Protein AF-A0A914WPI0-F1 (afdb_monomer_lite)

Sequence (77 aa):
MNGMNFCTTSSCVAEKFTSSGLVPDVISRPPTEILRLEFGSKAVQLGNVFLPTEAADAPTTISWSTKPNELYTVAFS

Structure (mmCIF, N/CA/C/O backbone):
data_AF-A0A914WPI0-F1
#
_entry.id   AF-A0A914WPI0-F1
#
loop_
_atom_site.group_PDB
_atom_site.id
_atom_site.type_symbol
_atom_site.label_atom_id
_atom_site.label_alt_id
_atom_site.label_comp_id
_atom_site.label_asym_id
_atom_site.label_entity_id
_atom_site.label_seq_id
_atom_site.pdbx_PDB_ins_code
_atom_site.Cartn_x
_atom_site.Cartn_y
_atom_site.Cartn_z
_atom_site.occupancy
_atom_site.B_iso_or_equiv
_atom_site.auth_seq_id
_atom_site.auth_comp_id
_atom_site.auth_asym_id
_atom_site.auth_atom_id
_atom_site.pdbx_PDB_model_num
ATOM 1 N N . MET A 1 1 ? 21.238 9.051 17.202 1.00 35.31 1 MET A N 1
ATOM 2 C CA . MET A 1 1 ? 20.042 9.256 16.356 1.00 35.31 1 MET A CA 1
ATOM 3 C C . MET A 1 1 ? 19.918 8.030 15.460 1.00 35.31 1 MET A C 1
ATOM 5 O O . MET A 1 1 ? 20.655 7.933 14.492 1.00 35.31 1 MET A O 1
ATOM 9 N N . ASN A 1 2 ? 19.106 7.040 15.844 1.00 39.84 2 ASN A N 1
ATOM 10 C CA . ASN A 1 2 ? 18.920 5.822 15.046 1.00 39.84 2 ASN A CA 1
ATOM 11 C C . ASN A 1 2 ? 17.948 6.140 13.907 1.00 39.84 2 ASN A C 1
ATOM 13 O O . ASN A 1 2 ? 16.736 6.155 14.109 1.00 39.84 2 ASN A O 1
ATOM 17 N N . GLY A 1 3 ? 18.498 6.476 12.740 1.00 39.12 3 GLY A N 1
ATOM 18 C CA . GLY A 1 3 ? 17.733 6.666 11.515 1.00 39.12 3 GLY A CA 1
ATOM 19 C C . GLY A 1 3 ? 17.096 5.343 11.116 1.00 39.12 3 GLY A C 1
ATOM 20 O O . GLY A 1 3 ? 17.781 4.434 10.657 1.00 39.12 3 GLY A O 1
ATOM 21 N N . MET A 1 4 ? 15.792 5.216 11.342 1.00 49.12 4 MET A N 1
ATOM 22 C CA . MET A 1 4 ? 15.013 4.115 10.795 1.00 49.12 4 MET A CA 1
ATOM 23 C C . MET A 1 4 ? 15.078 4.231 9.269 1.00 49.12 4 MET A C 1
ATOM 25 O O . MET A 1 4 ? 14.611 5.213 8.694 1.00 49.12 4 MET A O 1
ATOM 29 N N . ASN A 1 5 ? 15.734 3.265 8.626 1.00 51.44 5 ASN A N 1
ATOM 30 C CA . ASN A 1 5 ? 15.864 3.193 7.177 1.00 51.44 5 ASN A CA 1
ATOM 31 C C . ASN A 1 5 ? 14.490 2.900 6.569 1.00 51.44 5 ASN A C 1
ATOM 33 O O . ASN A 1 5 ? 14.070 1.746 6.476 1.00 51.44 5 ASN A O 1
ATOM 37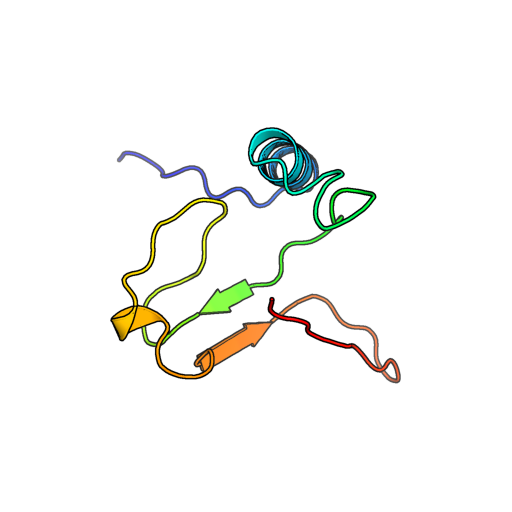 N N . PHE A 1 6 ? 13.779 3.951 6.169 1.00 57.78 6 PHE A N 1
ATOM 38 C CA . PHE A 1 6 ? 12.587 3.807 5.350 1.00 57.78 6 PHE A CA 1
ATOM 39 C C . PHE A 1 6 ? 13.012 3.333 3.964 1.00 57.78 6 PHE A C 1
ATOM 41 O O . PHE A 1 6 ? 13.844 3.945 3.296 1.00 57.78 6 PHE A O 1
ATOM 48 N N . CYS A 1 7 ? 12.447 2.208 3.550 1.00 60.81 7 CYS A N 1
ATOM 49 C CA . CYS A 1 7 ? 12.619 1.660 2.221 1.00 60.81 7 CYS A CA 1
ATOM 50 C C . CYS A 1 7 ? 11.983 2.633 1.218 1.00 60.81 7 CYS A C 1
ATOM 52 O O . CYS A 1 7 ? 10.763 2.719 1.154 1.00 60.81 7 CYS A O 1
ATOM 54 N N . THR A 1 8 ? 12.781 3.430 0.508 1.00 65.44 8 THR A N 1
ATOM 55 C CA . THR A 1 8 ? 12.293 4.429 -0.469 1.00 65.44 8 THR A CA 1
ATOM 56 C C . THR A 1 8 ? 12.761 4.146 -1.894 1.00 65.44 8 THR A C 1
ATOM 58 O O . THR A 1 8 ? 12.364 4.844 -2.823 1.00 65.44 8 THR A O 1
ATOM 61 N N . THR A 1 9 ? 13.594 3.120 -2.080 1.00 68.38 9 THR A N 1
ATOM 62 C CA . THR A 1 9 ? 14.192 2.744 -3.364 1.00 68.38 9 THR A CA 1
ATOM 63 C C . THR A 1 9 ? 13.590 1.445 -3.897 1.00 68.38 9 THR A C 1
ATOM 65 O O . THR A 1 9 ? 13.248 0.541 -3.134 1.00 68.38 9 THR A O 1
ATOM 68 N N . SER A 1 10 ? 13.495 1.326 -5.223 1.00 73.81 10 SER A N 1
ATOM 69 C CA . SER A 1 10 ? 12.890 0.173 -5.908 1.00 73.81 10 SER A CA 1
ATOM 70 C C . SER A 1 10 ? 13.547 -1.170 -5.562 1.00 73.81 10 SER A C 1
ATOM 72 O O . SER A 1 10 ? 12.856 -2.181 -5.453 1.00 73.81 10 SER A O 1
ATOM 74 N N . SER A 1 11 ? 14.864 -1.193 -5.330 1.00 76.50 11 SER A N 1
ATOM 75 C CA . SER A 1 11 ? 15.596 -2.408 -4.949 1.00 76.50 11 SER A CA 1
ATOM 76 C C . SER A 1 11 ? 15.168 -2.946 -3.584 1.00 76.50 11 SER A C 1
ATOM 78 O O . SER A 1 11 ? 14.928 -4.141 -3.440 1.00 76.50 11 SER A O 1
ATOM 80 N N . CYS A 1 12 ? 15.004 -2.062 -2.601 1.00 83.38 12 CYS A N 1
ATOM 81 C CA . CYS A 1 12 ? 14.567 -2.444 -1.265 1.00 83.38 12 CYS A 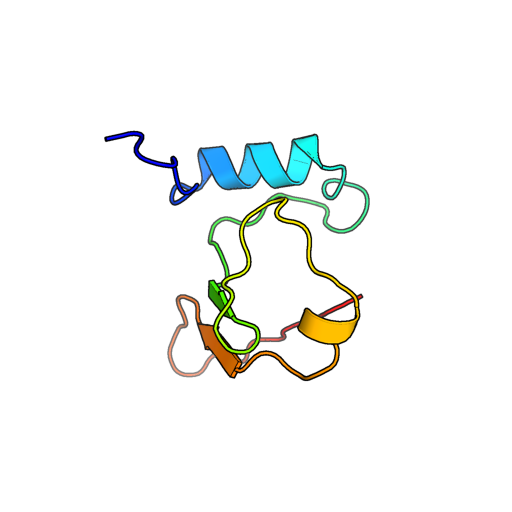CA 1
ATOM 82 C C . CYS A 1 12 ? 13.093 -2.901 -1.263 1.00 83.38 12 CYS A C 1
ATOM 84 O O . CYS A 1 12 ? 12.734 -3.850 -0.566 1.00 83.38 12 CYS A O 1
ATOM 86 N N . VAL A 1 13 ? 12.235 -2.273 -2.077 1.00 85.88 13 VAL A N 1
ATOM 87 C CA . VAL A 1 13 ? 10.827 -2.682 -2.231 1.00 85.88 13 VAL A CA 1
ATOM 88 C C . VAL A 1 13 ? 10.742 -4.096 -2.782 1.00 85.88 13 VAL A C 1
ATOM 90 O O . VAL A 1 13 ? 10.045 -4.939 -2.220 1.00 85.88 13 VAL A O 1
ATOM 93 N N . ALA A 1 14 ? 11.491 -4.370 -3.850 1.00 88.50 14 ALA A N 1
ATOM 94 C CA . ALA A 1 14 ? 11.519 -5.687 -4.460 1.00 88.50 14 ALA A CA 1
ATOM 95 C C . ALA A 1 14 ? 11.975 -6.768 -3.474 1.00 88.50 14 ALA A C 1
ATOM 97 O O . ALA A 1 14 ? 11.349 -7.829 -3.399 1.00 88.50 14 ALA A O 1
ATOM 98 N N . GLU A 1 15 ? 13.005 -6.478 -2.676 1.00 88.88 15 GLU A N 1
ATOM 99 C CA . GLU A 1 15 ? 13.473 -7.376 -1.623 1.00 88.88 15 GLU A CA 1
ATOM 100 C C . GLU A 1 15 ? 12.373 -7.648 -0.594 1.00 88.88 15 GLU A C 1
ATOM 102 O O . GLU A 1 15 ? 12.080 -8.809 -0.324 1.00 88.88 15 GLU A O 1
ATOM 107 N N . LYS A 1 16 ? 11.697 -6.608 -0.087 1.00 89.62 16 LYS A N 1
ATOM 108 C CA . LYS A 1 16 ? 10.646 -6.762 0.931 1.00 89.62 16 LYS A CA 1
ATOM 109 C C . LYS A 1 16 ? 9.442 -7.557 0.441 1.00 89.62 16 LYS A C 1
ATOM 111 O O . LYS A 1 16 ? 8.939 -8.403 1.180 1.00 89.62 16 LYS A O 1
ATOM 116 N N . PHE A 1 17 ? 8.984 -7.317 -0.783 1.00 91.00 17 PHE A N 1
ATOM 117 C CA . PHE A 1 17 ? 7.864 -8.068 -1.354 1.00 91.00 17 PHE A CA 1
ATOM 118 C C . PHE A 1 17 ? 8.233 -9.537 -1.593 1.00 91.00 17 PHE A C 1
ATOM 120 O O . PHE A 1 17 ? 7.425 -10.421 -1.318 1.00 91.00 17 PHE A O 1
ATOM 127 N N . THR A 1 18 ? 9.467 -9.806 -2.023 1.00 91.62 18 THR A N 1
ATOM 128 C CA . THR A 1 18 ? 9.952 -11.177 -2.237 1.00 91.62 18 THR A CA 1
ATOM 129 C C . THR A 1 18 ? 10.171 -11.906 -0.910 1.00 91.62 18 THR A C 1
ATOM 131 O O . THR A 1 18 ? 9.691 -13.020 -0.730 1.00 91.62 18 THR A O 1
ATOM 134 N N . SER A 1 19 ? 10.831 -11.273 0.066 1.00 91.88 19 SER A N 1
ATOM 135 C CA . SER A 1 19 ? 11.116 -11.882 1.373 1.00 91.88 19 SER A CA 1
ATOM 136 C C . SER A 1 19 ? 9.858 -12.155 2.196 1.00 91.88 19 SER A C 1
ATOM 138 O O . SER A 1 19 ? 9.871 -13.028 3.056 1.00 91.88 19 SER A O 1
ATOM 140 N N . SER A 1 20 ? 8.787 -11.390 1.960 1.00 90.00 20 SER A N 1
ATOM 141 C CA . SER A 1 20 ? 7.499 -11.563 2.646 1.00 90.00 20 SER A CA 1
ATOM 142 C C . SER A 1 20 ? 6.597 -12.601 1.968 1.00 90.00 20 SER A C 1
ATOM 144 O O . SER A 1 20 ? 5.463 -12.775 2.397 1.00 90.00 20 SER A O 1
ATOM 146 N N . GLY A 1 21 ? 7.065 -13.250 0.894 1.00 91.19 21 GLY A N 1
ATOM 147 C CA . GLY A 1 21 ? 6.308 -14.255 0.138 1.00 91.19 21 GLY A CA 1
ATOM 148 C C . GLY A 1 21 ? 5.223 -13.687 -0.782 1.00 91.19 21 GLY A C 1
ATOM 149 O O . GLY A 1 21 ? 4.599 -14.434 -1.519 1.00 91.19 21 GLY A O 1
ATOM 150 N N . LEU A 1 22 ? 5.024 -12.363 -0.818 1.00 91.44 22 LEU A N 1
ATOM 151 C CA . LEU A 1 22 ? 4.015 -11.730 -1.683 1.00 91.44 22 LEU A CA 1
ATOM 152 C C . LEU A 1 22 ? 4.293 -11.971 -3.172 1.00 91.44 22 LEU A C 1
ATOM 154 O O . LEU A 1 22 ? 3.365 -11.985 -3.981 1.00 91.44 22 LEU A O 1
ATOM 158 N N . VAL A 1 23 ? 5.568 -12.158 -3.522 1.00 93.56 23 VAL A N 1
ATOM 159 C CA . VAL A 1 23 ? 6.000 -12.666 -4.825 1.00 93.56 23 VAL A CA 1
ATOM 160 C C . VAL A 1 23 ? 6.462 -14.116 -4.633 1.00 93.56 23 VAL A C 1
ATOM 162 O O . VAL A 1 23 ? 7.433 -14.315 -3.901 1.00 93.56 23 VAL A O 1
ATOM 165 N N . PRO A 1 24 ? 5.851 -15.124 -5.288 1.00 94.38 24 PRO A N 1
ATOM 166 C CA . PRO A 1 24 ? 4.827 -15.038 -6.336 1.00 94.38 24 PRO A CA 1
ATOM 167 C C . PRO A 1 24 ? 3.371 -15.132 -5.839 1.00 94.38 24 PRO A C 1
ATOM 169 O O . PRO A 1 24 ? 2.470 -15.105 -6.676 1.00 94.38 24 PRO A O 1
ATOM 172 N N . ASP A 1 25 ? 3.134 -15.285 -4.532 1.00 95.25 25 ASP A N 1
ATOM 173 C CA . ASP A 1 25 ? 1.843 -15.765 -4.010 1.00 95.25 25 ASP A CA 1
ATOM 174 C C . ASP A 1 25 ? 0.663 -14.824 -4.299 1.00 95.25 25 ASP A C 1
ATOM 176 O O . ASP A 1 25 ? -0.441 -15.290 -4.577 1.00 95.25 25 ASP A O 1
ATOM 180 N N . VAL A 1 26 ? 0.887 -13.506 -4.254 1.00 93.44 26 VAL A N 1
ATOM 181 C CA . VAL A 1 26 ? -0.152 -12.483 -4.485 1.00 93.44 26 VAL A CA 1
ATOM 182 C C . VAL A 1 26 ? 0.069 -11.758 -5.810 1.00 93.44 26 VAL A C 1
ATOM 184 O O . VAL A 1 26 ? -0.881 -11.487 -6.544 1.00 93.44 26 VAL A O 1
ATOM 187 N N . ILE A 1 27 ? 1.325 -11.435 -6.134 1.00 91.69 27 ILE A N 1
ATOM 188 C CA . ILE A 1 27 ? 1.702 -10.744 -7.372 1.00 91.69 27 ILE A CA 1
ATOM 189 C C . ILE A 1 27 ? 2.881 -11.445 -8.045 1.00 91.69 27 ILE A C 1
ATOM 191 O O . ILE A 1 27 ? 3.828 -11.889 -7.403 1.00 91.69 27 ILE A O 1
ATOM 195 N N . SER A 1 28 ? 2.879 -11.485 -9.376 1.00 94.56 28 SER A N 1
ATOM 196 C CA . SER A 1 28 ? 3.907 -12.202 -10.142 1.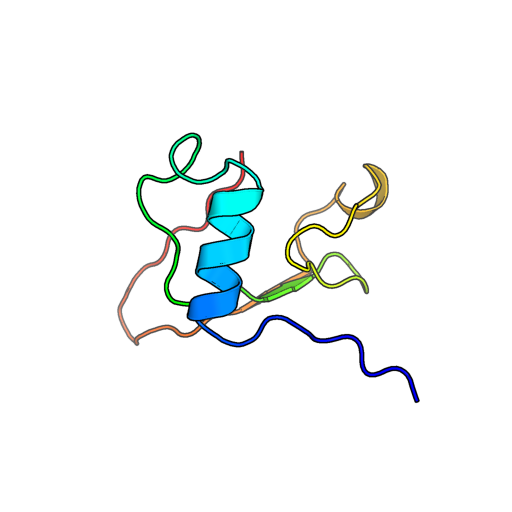00 94.56 28 SER A CA 1
ATOM 197 C C . SER A 1 28 ? 5.270 -11.504 -10.173 1.00 94.56 28 SER A C 1
ATOM 199 O O . SER A 1 28 ? 6.276 -12.122 -10.518 1.00 94.56 28 SER A O 1
ATOM 201 N N . ARG A 1 29 ? 5.315 -10.190 -9.918 1.00 92.56 29 ARG A N 1
ATOM 202 C CA . ARG A 1 29 ? 6.529 -9.364 -9.993 1.00 92.56 29 ARG A CA 1
ATOM 203 C C . ARG A 1 29 ? 6.483 -8.267 -8.930 1.00 92.56 29 ARG A C 1
ATOM 205 O O . ARG A 1 29 ? 5.400 -7.740 -8.679 1.00 92.56 29 ARG A O 1
ATOM 212 N N . PRO A 1 30 ? 7.633 -7.883 -8.351 1.00 90.44 30 PRO A N 1
ATOM 213 C CA . PRO A 1 30 ? 7.678 -6.793 -7.390 1.00 90.44 30 PRO A CA 1
ATOM 214 C C . PRO A 1 30 ? 7.296 -5.453 -8.043 1.00 90.44 30 PRO A C 1
ATOM 216 O O . PRO A 1 30 ? 7.612 -5.234 -9.219 1.00 90.44 30 PRO A O 1
ATOM 219 N N . PRO A 1 31 ? 6.650 -4.545 -7.294 1.00 89.00 31 PRO A N 1
ATOM 220 C CA . PRO A 1 31 ? 6.306 -3.222 -7.792 1.00 89.00 31 PRO A CA 1
ATOM 221 C C . PRO A 1 31 ? 7.550 -2.336 -7.940 1.00 89.00 31 PRO A C 1
ATOM 223 O O . PRO A 1 31 ? 8.548 -2.500 -7.237 1.00 89.00 31 PRO A O 1
ATOM 226 N N . THR A 1 32 ? 7.482 -1.371 -8.858 1.00 85.50 32 THR A N 1
ATOM 227 C CA . THR A 1 32 ? 8.559 -0.395 -9.095 1.00 85.50 32 THR A CA 1
ATOM 228 C C . THR A 1 32 ? 8.488 0.813 -8.167 1.00 85.50 32 THR A C 1
ATOM 230 O O . THR A 1 32 ? 9.502 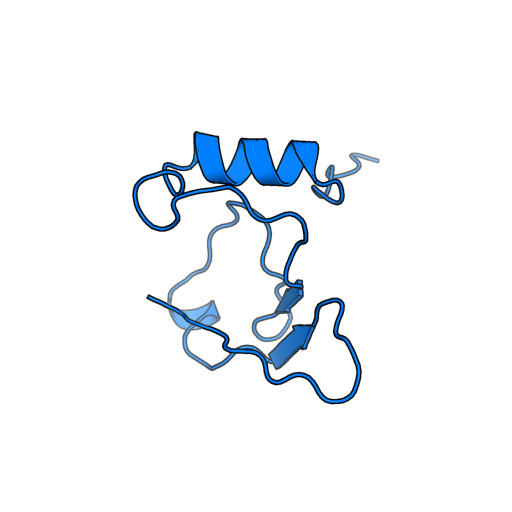1.474 -7.953 1.00 85.50 32 THR A O 1
ATOM 233 N N . GLU A 1 33 ? 7.306 1.096 -7.616 1.00 83.94 33 GLU A N 1
ATOM 234 C CA . GLU A 1 33 ? 7.031 2.248 -6.758 1.00 83.94 33 GLU A CA 1
ATOM 235 C C . GLU A 1 33 ? 6.241 1.833 -5.512 1.00 83.94 33 GLU A C 1
ATOM 237 O O . GLU A 1 33 ? 5.546 0.816 -5.506 1.00 83.94 33 GLU A O 1
ATOM 242 N N . ILE A 1 34 ? 6.348 2.638 -4.454 1.00 87.31 34 ILE A N 1
ATOM 243 C CA . ILE A 1 34 ? 5.616 2.441 -3.199 1.00 87.31 34 ILE A CA 1
ATOM 244 C C . ILE A 1 34 ? 4.359 3.302 -3.210 1.00 87.31 34 ILE A C 1
ATOM 246 O O . ILE A 1 34 ? 4.433 4.516 -3.398 1.00 87.31 34 ILE A O 1
ATOM 250 N N . LEU A 1 35 ? 3.227 2.676 -2.903 1.00 89.88 35 LEU A N 1
ATOM 251 C CA . LEU A 1 35 ? 2.011 3.373 -2.511 1.00 89.88 35 LEU A CA 1
ATOM 252 C C . LEU A 1 35 ? 2.162 3.895 -1.076 1.00 89.88 35 LEU A C 1
ATOM 254 O O . LEU A 1 35 ? 2.362 3.111 -0.147 1.00 89.88 35 LEU A O 1
ATOM 258 N N . ARG A 1 36 ? 2.050 5.211 -0.882 1.00 90.50 36 ARG A N 1
ATOM 259 C CA . ARG A 1 36 ? 1.968 5.805 0.457 1.00 90.50 36 ARG A CA 1
ATOM 260 C C . ARG A 1 36 ? 0.541 5.668 0.960 1.00 90.50 36 ARG A C 1
ATOM 262 O O . ARG A 1 36 ? -0.384 6.171 0.321 1.00 90.50 36 ARG A O 1
ATOM 269 N N . LEU A 1 37 ? 0.392 4.990 2.091 1.00 91.81 37 LEU A N 1
ATOM 270 C CA . LEU A 1 37 ? -0.896 4.702 2.699 1.00 91.81 37 LEU A CA 1
ATOM 271 C C . LEU A 1 37 ? -0.848 4.996 4.198 1.00 91.81 37 LEU A C 1
ATOM 273 O O . LEU A 1 37 ? 0.116 4.624 4.871 1.00 91.81 37 LEU A O 1
ATOM 277 N N . GLU A 1 38 ? -1.878 5.654 4.716 1.00 93.62 38 GLU A N 1
ATOM 278 C CA . GLU A 1 38 ? -1.997 5.988 6.137 1.00 93.62 38 GLU A CA 1
ATOM 279 C C . GLU A 1 38 ? -3.373 5.580 6.657 1.00 93.62 38 GLU A C 1
ATOM 281 O O . GLU A 1 38 ? -4.380 5.796 5.984 1.00 93.62 38 GLU A O 1
ATOM 286 N N . PHE A 1 39 ? -3.406 5.009 7.860 1.00 92.00 39 PHE A N 1
ATOM 287 C CA . PHE A 1 39 ? -4.629 4.770 8.621 1.00 92.00 39 PHE A CA 1
ATOM 288 C C . PHE A 1 39 ? -4.609 5.670 9.856 1.00 92.00 39 PHE A C 1
ATOM 290 O O . PHE A 1 39 ? -3.798 5.484 10.770 1.00 92.00 39 PHE A O 1
ATOM 297 N N . GLY A 1 40 ? -5.462 6.695 9.863 1.00 90.06 40 GLY A N 1
ATOM 298 C CA . GLY A 1 40 ? -5.444 7.717 10.906 1.00 90.06 40 GLY A CA 1
ATOM 299 C C . GLY A 1 40 ? -4.098 8.444 10.927 1.00 90.06 40 GLY A C 1
ATOM 300 O O . GLY A 1 40 ? -3.750 9.139 9.978 1.00 90.06 40 GLY A O 1
ATOM 301 N N . SER A 1 41 ? -3.340 8.276 12.011 1.00 88.19 41 SER A N 1
ATOM 302 C CA . SER A 1 41 ? -2.006 8.863 12.202 1.00 88.19 41 SER A CA 1
ATOM 303 C C . SER A 1 41 ? -0.847 7.894 11.927 1.00 88.19 41 SER A C 1
ATOM 305 O O . SER A 1 41 ? 0.316 8.264 12.110 1.00 88.19 41 SER A O 1
ATOM 307 N N . LYS A 1 42 ? -1.132 6.652 11.512 1.00 90.69 42 LYS A N 1
ATOM 308 C CA . LYS A 1 42 ? -0.124 5.601 11.332 1.00 90.69 42 LYS A CA 1
ATOM 309 C C . LYS A 1 42 ? 0.099 5.295 9.853 1.00 90.69 42 LYS A C 1
ATOM 311 O O . LYS A 1 42 ? -0.798 4.829 9.154 1.00 90.69 42 LYS A O 1
ATOM 316 N N . ALA A 1 43 ? 1.330 5.508 9.396 1.00 91.31 43 ALA A N 1
ATOM 317 C CA . ALA A 1 43 ? 1.748 5.168 8.042 1.00 91.31 43 ALA A CA 1
ATOM 318 C C . ALA A 1 43 ? 2.032 3.666 7.893 1.00 91.31 43 ALA A C 1
ATOM 320 O O . ALA A 1 43 ? 2.665 3.041 8.756 1.00 91.31 43 ALA A O 1
ATOM 321 N N . VAL A 1 44 ? 1.604 3.096 6.768 1.00 90.19 44 VAL A N 1
ATOM 322 C CA . VAL A 1 44 ? 1.968 1.736 6.366 1.00 90.19 44 VAL A CA 1
ATOM 323 C C . VAL A 1 44 ? 3.429 1.716 5.936 1.00 90.19 44 VAL A C 1
ATOM 325 O O . VAL A 1 44 ? 3.889 2.543 5.149 1.00 90.19 44 VAL A O 1
ATOM 328 N N . GLN A 1 45 ? 4.170 0.754 6.472 1.00 87.00 45 GLN A N 1
ATOM 329 C CA . GLN A 1 45 ? 5.572 0.513 6.166 1.00 87.00 45 GLN A CA 1
ATOM 330 C C . GLN A 1 45 ? 5.729 -0.966 5.826 1.00 87.00 45 GLN A C 1
ATOM 332 O O . GLN A 1 45 ? 5.023 -1.812 6.360 1.00 87.00 45 GLN A O 1
ATOM 337 N N . LEU A 1 46 ? 6.649 -1.301 4.927 1.00 87.12 46 LEU A N 1
ATOM 338 C CA . LEU A 1 46 ? 6.792 -2.665 4.413 1.00 87.12 46 LEU A CA 1
ATOM 339 C C . LEU A 1 46 ? 7.161 -3.659 5.534 1.00 87.12 46 LEU A C 1
ATOM 341 O O . LEU A 1 46 ? 8.339 -3.832 5.856 1.00 87.12 46 LEU A O 1
ATOM 345 N N . GLY A 1 47 ? 6.140 -4.299 6.115 1.00 85.25 47 GLY A N 1
ATOM 346 C CA . GLY A 1 47 ? 6.248 -5.267 7.207 1.00 85.25 47 GLY A CA 1
ATOM 347 C C . GLY A 1 47 ? 5.930 -4.736 8.612 1.00 85.25 47 GLY A C 1
ATOM 348 O O . GLY A 1 47 ? 6.160 -5.467 9.575 1.00 85.25 47 GLY A O 1
ATOM 349 N N . ASN A 1 48 ? 5.425 -3.505 8.779 1.00 89.88 48 ASN A N 1
ATOM 350 C CA . ASN A 1 48 ? 4.943 -3.076 10.096 1.00 89.88 48 ASN A CA 1
ATOM 351 C C . ASN A 1 48 ? 3.582 -3.707 10.427 1.00 89.88 48 ASN A C 1
ATOM 353 O O . ASN A 1 48 ? 2.759 -3.970 9.555 1.00 89.88 48 ASN A O 1
ATOM 357 N N . VAL A 1 49 ? 3.353 -3.958 11.715 1.00 90.44 49 VAL A N 1
ATOM 358 C CA . VAL A 1 49 ? 2.135 -4.617 12.195 1.00 90.44 49 VAL A CA 1
ATOM 359 C C . VAL A 1 49 ? 1.089 -3.573 12.571 1.00 90.44 49 VAL A C 1
ATOM 361 O O . VAL A 1 49 ? 1.389 -2.586 13.255 1.00 90.44 49 VAL A O 1
ATOM 364 N N . PHE A 1 50 ? -0.144 -3.824 12.144 1.00 90.12 50 PHE A N 1
ATOM 365 C CA . PHE A 1 50 ? -1.337 -3.090 12.548 1.00 90.12 50 PHE A CA 1
ATOM 366 C C . PHE A 1 50 ? -2.209 -3.966 13.444 1.00 90.12 50 PHE A C 1
ATOM 368 O O . PHE A 1 50 ? -2.334 -5.172 13.224 1.00 90.12 50 PHE A O 1
ATOM 375 N N . LEU A 1 51 ? -2.816 -3.354 14.456 1.00 92.69 51 LEU A N 1
ATOM 376 C CA . LEU A 1 51 ? -3.908 -3.962 15.203 1.00 92.69 51 LEU A CA 1
ATOM 377 C C . LEU A 1 51 ? -5.188 -3.911 14.358 1.00 92.69 51 LEU A C 1
ATOM 379 O O . LEU A 1 51 ? -5.374 -2.946 13.614 1.00 92.69 51 LEU A O 1
ATOM 383 N N . PRO A 1 52 ? -6.122 -4.865 14.525 1.00 92.62 52 PRO A N 1
ATOM 384 C CA . PRO A 1 52 ? -7.397 -4.833 13.807 1.00 92.62 52 PRO A CA 1
ATOM 385 C C . PRO A 1 52 ? -8.156 -3.509 13.971 1.00 92.62 52 PRO A C 1
ATOM 387 O O . PRO A 1 52 ? -8.778 -3.036 13.032 1.00 92.62 52 PRO A O 1
ATOM 390 N N . THR A 1 53 ? -8.055 -2.868 15.139 1.00 93.56 53 THR A N 1
ATOM 391 C CA . THR A 1 53 ? -8.675 -1.562 15.412 1.00 93.56 53 THR A CA 1
ATOM 392 C C . THR A 1 53 ? -8.006 -0.399 14.683 1.00 93.56 53 THR A C 1
ATOM 394 O O . THR A 1 53 ? -8.651 0.611 14.443 1.00 93.56 53 THR A O 1
ATOM 397 N N . GLU A 1 54 ? -6.717 -0.508 14.354 1.00 90.94 54 GLU A N 1
ATOM 398 C CA . GLU A 1 54 ? -5.980 0.540 13.633 1.00 90.94 54 GLU A CA 1
ATOM 399 C C . GLU A 1 54 ? -6.267 0.516 12.125 1.00 90.94 54 GLU A C 1
ATOM 401 O O . GLU A 1 54 ? -6.086 1.533 11.468 1.00 90.94 54 GLU A O 1
ATOM 406 N N . ALA A 1 55 ? -6.706 -0.624 11.587 1.00 89.19 55 ALA A N 1
ATOM 407 C CA . ALA A 1 55 ? -7.082 -0.807 10.182 1.00 89.19 55 ALA A CA 1
ATOM 408 C C . ALA A 1 55 ? -8.580 -1.139 10.025 1.00 89.19 55 ALA A C 1
ATOM 410 O O . ALA A 1 55 ? -8.978 -1.801 9.069 1.00 89.19 55 ALA A O 1
ATOM 411 N N . ALA A 1 56 ? -9.401 -0.725 10.997 1.00 90.00 56 ALA A N 1
ATOM 412 C CA . ALA A 1 56 ? -1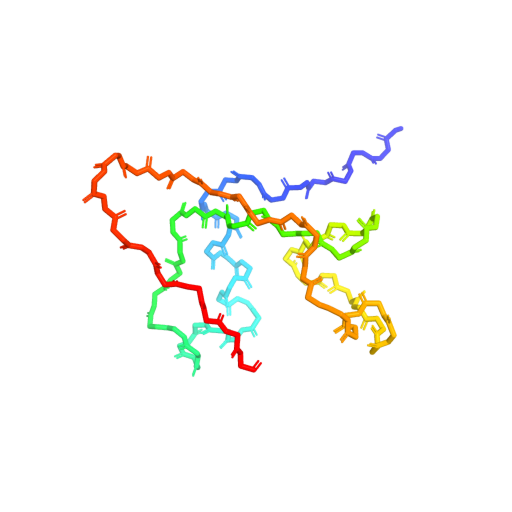0.842 -0.967 10.984 1.00 90.00 56 ALA A CA 1
ATOM 413 C C . ALA A 1 56 ? -11.560 -0.106 9.933 1.00 90.00 56 ALA A C 1
ATOM 415 O O . ALA A 1 56 ? -12.504 -0.566 9.294 1.00 90.00 56 ALA A O 1
ATOM 416 N N . ASP A 1 57 ? -11.090 1.129 9.759 1.00 90.62 57 ASP A N 1
ATOM 417 C CA . ASP A 1 57 ? -11.619 2.091 8.800 1.00 90.62 57 ASP A CA 1
ATOM 418 C C . ASP A 1 57 ? -10.775 2.136 7.520 1.00 90.62 57 ASP A C 1
ATOM 420 O O . ASP A 1 57 ? -9.629 1.684 7.470 1.00 90.62 57 ASP A O 1
ATOM 424 N N . ALA A 1 58 ? -11.344 2.734 6.472 1.00 90.44 58 ALA A N 1
ATOM 425 C CA . ALA A 1 58 ? -10.619 3.012 5.240 1.00 90.44 58 ALA A CA 1
ATOM 426 C C . ALA A 1 58 ? -9.400 3.929 5.496 1.00 90.44 58 ALA A C 1
ATOM 428 O O . ALA A 1 58 ? -9.433 4.772 6.398 1.00 90.44 58 ALA A O 1
ATOM 429 N N . PRO A 1 59 ? -8.331 3.806 4.690 1.00 92.88 59 PRO A N 1
ATOM 430 C CA . PRO A 1 59 ? -7.149 4.646 4.834 1.00 92.88 59 PRO A CA 1
ATOM 431 C C . PRO A 1 59 ? -7.480 6.127 4.629 1.00 92.88 59 PRO A C 1
ATOM 433 O O . PRO A 1 59 ? -8.230 6.503 3.726 1.00 92.88 59 PRO A O 1
ATOM 436 N N . THR A 1 60 ? -6.882 6.974 5.462 1.00 94.12 60 THR A N 1
ATOM 437 C CA . THR A 1 60 ? -7.046 8.433 5.437 1.00 94.12 60 THR A CA 1
ATOM 438 C C . THR A 1 60 ? -6.273 9.078 4.294 1.00 94.12 60 THR A C 1
ATOM 440 O O . THR A 1 60 ? -6.711 10.092 3.751 1.00 94.12 60 THR A O 1
ATOM 443 N N . THR A 1 61 ? -5.153 8.470 3.897 1.00 92.50 61 THR A N 1
ATOM 444 C CA . THR A 1 61 ? -4.295 8.956 2.814 1.00 92.50 61 THR A CA 1
ATOM 445 C C . THR A 1 61 ? -3.946 7.805 1.882 1.00 92.50 61 THR A C 1
ATOM 447 O O . THR A 1 61 ? -3.479 6.760 2.333 1.00 92.50 61 THR A O 1
ATOM 450 N N . ILE A 1 62 ? -4.113 8.017 0.575 1.00 92.88 62 ILE A N 1
ATOM 451 C CA . ILE A 1 62 ? -3.598 7.138 -0.480 1.00 92.88 62 ILE A CA 1
ATOM 452 C C . ILE A 1 62 ? -2.899 8.021 -1.519 1.00 92.88 62 ILE A C 1
ATOM 454 O O . ILE A 1 62 ? -3.519 8.920 -2.087 1.00 92.88 62 ILE A O 1
ATOM 458 N N . SER A 1 63 ? -1.605 7.801 -1.760 1.00 91.62 63 SER A N 1
ATOM 459 C CA . SER A 1 63 ? -0.820 8.626 -2.687 1.00 91.62 63 SER A CA 1
ATOM 460 C C . SER A 1 63 ? 0.284 7.833 -3.390 1.00 91.62 63 SER A C 1
ATOM 462 O O . SER A 1 63 ? 1.035 7.092 -2.757 1.00 91.62 63 SER A O 1
ATOM 464 N N . TRP A 1 64 ? 0.390 8.004 -4.708 1.00 90.81 64 TRP A N 1
ATOM 465 C CA . TRP A 1 64 ? 1.463 7.479 -5.555 1.00 90.81 64 TRP A CA 1
ATOM 466 C C . TRP A 1 64 ? 1.634 8.355 -6.803 1.00 90.81 64 TRP A C 1
ATOM 468 O O . TRP A 1 64 ? 0.828 9.259 -7.052 1.00 90.81 64 TRP A O 1
ATOM 478 N N . SER A 1 65 ? 2.686 8.103 -7.584 1.00 90.69 65 SER A N 1
ATOM 479 C CA . SER A 1 65 ? 2.916 8.804 -8.849 1.00 90.69 65 SER A CA 1
ATOM 480 C C . SER A 1 65 ? 1.853 8.403 -9.870 1.00 90.69 65 SER A C 1
ATOM 482 O O . SER A 1 65 ? 1.694 7.227 -10.189 1.00 90.69 65 SER A O 1
ATOM 484 N N . THR A 1 66 ? 1.133 9.382 -10.409 1.00 92.94 66 THR A N 1
ATOM 485 C CA . THR A 1 66 ? 0.079 9.165 -11.408 1.00 92.94 66 THR A CA 1
ATOM 486 C C . THR A 1 66 ? 0.354 9.971 -12.667 1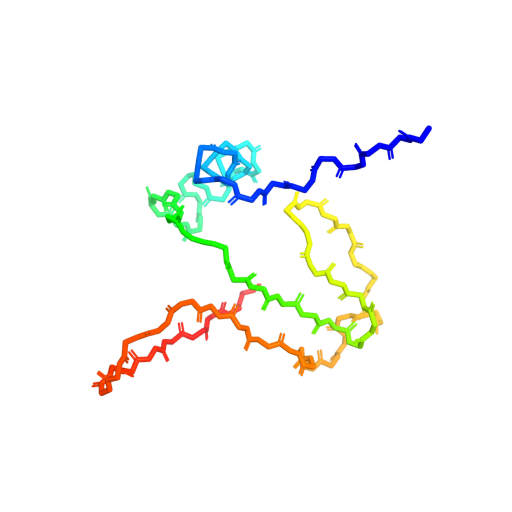.00 92.94 66 THR A C 1
ATOM 488 O O . THR A 1 66 ? 1.097 10.956 -12.657 1.00 92.94 66 THR A O 1
ATOM 491 N N . LYS A 1 67 ? -0.255 9.544 -13.770 1.00 94.69 67 LYS A N 1
ATOM 492 C CA . LYS A 1 67 ? -0.264 10.260 -15.040 1.00 94.69 67 LYS A CA 1
ATOM 493 C C . LYS A 1 67 ? -1.650 10.859 -15.284 1.00 94.69 67 LYS A C 1
ATOM 495 O O . LYS A 1 67 ? -2.658 10.234 -14.949 1.00 94.69 67 LYS A O 1
ATOM 500 N N . PRO A 1 68 ? -1.721 12.063 -15.873 1.00 95.62 68 PRO A N 1
ATOM 501 C CA . PRO A 1 68 ? -2.998 12.667 -16.223 1.00 95.62 68 PRO A CA 1
ATOM 502 C C . PRO A 1 68 ? -3.740 11.798 -17.248 1.00 95.62 68 PRO A C 1
ATOM 504 O O . PRO A 1 68 ? -3.124 11.237 -18.151 1.00 95.62 68 PRO A O 1
ATOM 507 N N . ASN A 1 69 ? -5.069 11.738 -17.127 1.00 94.75 69 ASN A N 1
ATOM 508 C CA . ASN A 1 69 ? -5.980 10.965 -17.987 1.00 94.75 69 ASN A CA 1
ATOM 509 C C . ASN A 1 69 ? -5.827 9.433 -17.922 1.00 94.75 69 ASN A C 1
ATOM 511 O O . ASN A 1 69 ? -6.350 8.736 -18.790 1.00 94.75 69 ASN A O 1
ATOM 515 N N . GLU A 1 70 ? -5.158 8.899 -16.901 1.00 96.44 70 GLU A N 1
ATOM 516 C CA . GLU A 1 70 ? -5.153 7.464 -16.614 1.00 96.44 70 GLU A CA 1
ATOM 517 C C . GLU A 1 70 ? -6.090 7.139 -15.445 1.00 96.44 70 GLU A C 1
ATOM 519 O O . GLU A 1 70 ? -6.255 7.925 -14.510 1.00 96.44 70 GLU A O 1
ATOM 524 N N . LEU A 1 71 ? -6.708 5.959 -15.506 1.00 95.19 71 LEU A N 1
ATOM 525 C CA . LEU A 1 71 ? -7.471 5.392 -14.401 1.00 95.19 71 LEU A CA 1
ATOM 526 C C . LEU A 1 71 ? -6.626 4.328 -13.712 1.00 95.19 71 LEU A C 1
ATOM 528 O O . LEU A 1 71 ? -5.956 3.529 -14.364 1.00 95.19 71 LEU A O 1
ATOM 532 N N . TYR A 1 72 ? -6.702 4.307 -12.388 1.00 93.25 72 TYR A N 1
ATOM 533 C CA . TYR A 1 72 ? -5.955 3.387 -11.547 1.00 93.25 72 TYR A CA 1
ATOM 534 C C . TYR A 1 72 ? -6.910 2.584 -10.673 1.00 93.25 72 TYR A C 1
ATOM 536 O O . TYR A 1 72 ? -7.957 3.079 -10.253 1.00 93.25 72 TYR A O 1
ATOM 544 N N . THR A 1 73 ? -6.523 1.350 -10.369 1.00 93.00 73 THR A N 1
ATOM 545 C CA . THR A 1 73 ? -7.260 0.469 -9.465 1.00 93.00 73 THR A CA 1
ATOM 546 C C . THR A 1 73 ? -6.414 0.208 -8.231 1.00 93.00 73 THR A C 1
ATOM 548 O O . THR A 1 73 ? -5.252 -0.175 -8.343 1.00 93.00 73 THR A O 1
ATOM 551 N N . VAL A 1 74 ? -7.011 0.397 -7.057 1.00 91.25 74 VAL A N 1
ATOM 552 C CA . VAL A 1 74 ? -6.429 -0.008 -5.777 1.00 91.25 74 VAL A CA 1
ATOM 553 C C . VAL A 1 74 ? -7.180 -1.248 -5.312 1.00 91.25 74 VAL A C 1
ATOM 555 O O . VAL A 1 74 ? -8.410 -1.242 -5.277 1.00 91.25 74 VAL A O 1
ATOM 558 N N . ALA A 1 75 ? -6.446 -2.310 -4.991 1.00 87.62 75 ALA A N 1
ATOM 559 C CA . ALA A 1 75 ? -7.002 -3.568 -4.515 1.00 87.62 75 ALA A CA 1
ATOM 560 C C . ALA A 1 75 ? -6.453 -3.890 -3.123 1.00 87.62 75 ALA A C 1
ATOM 562 O O . ALA A 1 75 ? -5.269 -3.690 -2.854 1.00 87.62 75 ALA A O 1
ATOM 563 N N . PHE A 1 76 ? -7.328 -4.407 -2.268 1.00 81.62 76 PHE A N 1
ATOM 564 C CA . PHE A 1 76 ? -7.017 -4.905 -0.933 1.00 81.62 76 PHE A CA 1
ATOM 565 C C . PHE A 1 76 ? -7.596 -6.324 -0.840 1.00 81.62 76 PHE A C 1
ATOM 567 O O . PHE A 1 76 ? -8.716 -6.536 -1.311 1.00 81.62 76 PHE A O 1
ATOM 574 N N . SER A 1 77 ? -6.840 -7.282 -0.294 1.00 64.25 77 SER A N 1
ATOM 575 C CA . SER A 1 77 ? -7.293 -8.665 -0.054 1.00 64.25 77 SER A CA 1
ATOM 576 C C . SER A 1 77 ? -7.236 -9.011 1.420 1.00 64.25 77 SER A C 1
ATOM 578 O O . SER A 1 77 ? -6.214 -8.621 2.029 1.00 64.25 77 SER A O 1
#

Radius of gyration: 13.81 Å; chains: 1; bounding box: 32×28×34 Å

Organism: NCBI:txid2011161

InterPro domains:
  IPR036610 PEBP-like superfamily [G3DSA:3.90.280.10] (8-77)
  IPR036610 PEBP-like superfamily [SSF49777] (9-75)

Foldseek 3Di:
DPPDDAPFAQVVQQVLCVVVVVDPPVPVGGDRGDWWWAQPPRTDGSPDDDDCVSVVDHTPDTDDDDDPPDDDDDDDD

Secondary structure (DSSP, 8-state):
--------SHHHHHHHHHHTTHHHHT-SS--SSPPEEEETTEE--TT----TTTTSSPPSEEE----TT--------

pLDDT: mean 85.54, std 13.69, range [35.31, 96.44]